Protein AF-A0A1V6Z6J7-F1 (afdb_monomer_lite)

Structure (mmCIF, N/CA/C/O backbone):
data_AF-A0A1V6Z6J7-F1
#
_entry.id   AF-A0A1V6Z6J7-F1
#
loop_
_atom_site.group_PDB
_atom_site.id
_atom_site.type_symbol
_atom_site.label_atom_id
_atom_site.label_alt_id
_atom_site.label_comp_id
_atom_site.label_asym_id
_atom_site.label_entity_id
_atom_site.label_seq_id
_atom_site.pdbx_PDB_ins_code
_atom_site.Cartn_x
_atom_site.Cartn_y
_atom_site.Cartn_z
_atom_site.occupancy
_atom_site.B_iso_or_equiv
_atom_site.auth_seq_id
_atom_site.auth_comp_id
_atom_site.auth_asym_id
_atom_site.auth_atom_id
_atom_site.pdbx_PDB_model_num
ATOM 1 N N . MET A 1 1 ? -29.524 -6.620 21.784 1.00 44.56 1 MET A N 1
ATOM 2 C CA . MET A 1 1 ? -28.891 -6.116 20.553 1.00 44.56 1 MET A CA 1
ATOM 3 C C . MET A 1 1 ? -27.403 -6.195 20.802 1.00 44.56 1 MET A C 1
ATOM 5 O O . MET A 1 1 ? -26.922 -5.471 21.663 1.00 44.56 1 MET A O 1
ATOM 9 N N . GLU A 1 2 ? -26.729 -7.169 20.199 1.00 51.44 2 GLU A N 1
ATOM 10 C CA . GLU A 1 2 ? -25.270 -7.255 20.275 1.00 51.44 2 GLU A CA 1
ATOM 11 C C . GLU A 1 2 ? -24.697 -6.136 19.410 1.00 51.44 2 GLU A C 1
ATOM 13 O O . GLU A 1 2 ? -25.120 -5.949 18.270 1.00 51.44 2 GLU A O 1
ATOM 18 N N . THR A 1 3 ? -23.800 -5.334 19.972 1.00 50.66 3 THR A N 1
ATOM 19 C CA . THR A 1 3 ? -23.086 -4.319 19.202 1.00 50.66 3 THR A CA 1
ATOM 20 C C . THR A 1 3 ? -22.170 -5.055 18.223 1.00 50.66 3 THR A C 1
ATOM 22 O O . THR A 1 3 ? -21.386 -5.893 18.682 1.00 50.66 3 THR A O 1
ATOM 25 N N . PRO A 1 4 ? -22.238 -4.794 16.904 1.00 59.72 4 PRO A N 1
ATOM 26 C CA . PRO A 1 4 ? -21.312 -5.416 15.969 1.00 59.72 4 PRO A CA 1
ATOM 27 C C . PRO A 1 4 ? -19.885 -5.083 16.408 1.00 59.72 4 PRO A C 1
ATOM 29 O O . PRO A 1 4 ? -19.538 -3.926 16.655 1.00 59.72 4 PRO A O 1
ATOM 32 N N . THR A 1 5 ? -19.082 -6.124 16.604 1.00 73.00 5 THR A N 1
ATOM 33 C CA . THR A 1 5 ? -17.702 -5.974 17.057 1.00 73.00 5 THR A CA 1
ATOM 34 C C . THR A 1 5 ? -16.829 -5.861 15.818 1.00 73.00 5 THR A C 1
ATOM 36 O O . THR A 1 5 ? -16.664 -6.837 15.092 1.00 73.00 5 THR A O 1
ATOM 39 N N . ASN A 1 6 ? -16.281 -4.677 15.551 1.00 82.00 6 ASN A N 1
ATOM 40 C CA . ASN A 1 6 ? -15.357 -4.500 14.433 1.00 82.00 6 ASN A CA 1
ATOM 41 C C . ASN A 1 6 ? -14.073 -5.298 14.697 1.00 82.00 6 ASN A C 1
ATOM 43 O O . ASN A 1 6 ? -13.384 -5.069 15.694 1.00 82.00 6 ASN A O 1
ATOM 47 N N . LYS A 1 7 ? -13.732 -6.220 13.792 1.00 87.19 7 LYS A N 1
ATOM 48 C CA . LYS A 1 7 ? -12.446 -6.920 13.805 1.00 87.19 7 LYS A CA 1
ATOM 49 C C . LYS A 1 7 ? -11.373 -6.031 13.182 1.00 87.19 7 LYS A C 1
ATOM 51 O O . LYS A 1 7 ? -11.369 -5.801 11.976 1.00 87.19 7 LYS A O 1
ATOM 56 N N . THR A 1 8 ? -10.427 -5.569 13.992 1.00 88.50 8 THR A N 1
ATOM 57 C CA . THR A 1 8 ? -9.262 -4.839 13.482 1.00 88.50 8 THR A CA 1
ATOM 58 C C . THR A 1 8 ? -8.297 -5.802 12.793 1.00 88.50 8 THR A C 1
ATOM 60 O O . THR A 1 8 ? -7.777 -6.722 13.423 1.00 88.50 8 THR A O 1
ATOM 63 N N . ILE A 1 9 ? -8.062 -5.591 11.496 1.00 88.12 9 ILE A N 1
ATOM 64 C CA . ILE A 1 9 ? -7.125 -6.393 10.691 1.00 88.12 9 ILE A CA 1
ATOM 65 C C . ILE A 1 9 ? -5.703 -5.818 10.777 1.00 88.12 9 ILE A C 1
ATOM 67 O O . ILE A 1 9 ? -4.742 -6.569 10.934 1.00 88.12 9 ILE A O 1
ATOM 71 N N . PHE A 1 10 ? -5.578 -4.486 10.736 1.00 88.56 10 PHE A N 1
ATOM 72 C CA . PHE A 1 10 ? -4.313 -3.764 10.871 1.00 88.56 10 PHE A CA 1
ATOM 73 C C . PHE A 1 10 ? -4.464 -2.535 11.775 1.00 88.56 10 PHE A C 1
ATO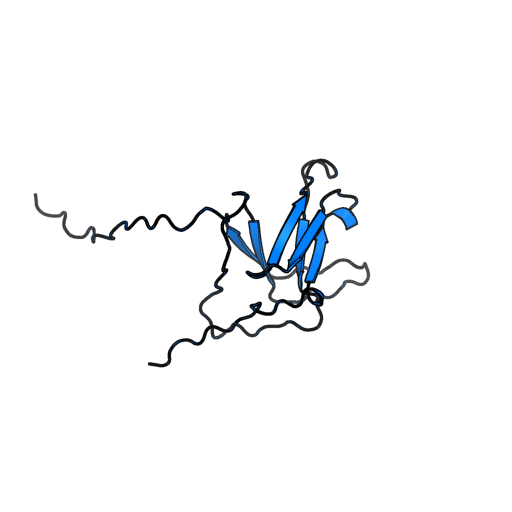M 75 O O . PHE A 1 10 ? -5.463 -1.818 11.696 1.00 88.56 10 PHE A O 1
ATOM 82 N N . GLY A 1 11 ? -3.444 -2.275 12.598 1.00 84.75 11 GLY A N 1
ATOM 83 C CA . GLY A 1 11 ? -3.399 -1.170 13.559 1.00 84.75 11 GLY A CA 1
ATOM 84 C C . GLY A 1 11 ? -3.996 -1.499 14.940 1.00 84.75 11 GLY A C 1
ATOM 85 O O . GLY A 1 11 ? -4.615 -2.547 15.112 1.00 84.75 11 GLY A O 1
ATOM 86 N N . PRO A 1 12 ? -3.809 -0.622 15.946 1.00 78.50 12 PRO A N 1
ATOM 87 C CA . PRO A 1 12 ? -2.932 0.555 15.917 1.00 78.50 12 PRO A CA 1
ATOM 88 C C . PRO A 1 12 ? -1.436 0.185 15.885 1.00 78.50 12 PRO A C 1
ATOM 90 O O . PRO A 1 12 ? -0.641 0.943 15.336 1.00 78.50 12 PRO A O 1
ATOM 93 N N . ASP A 1 13 ? -1.077 -1.010 16.360 1.00 84.19 13 ASP A N 1
ATOM 94 C CA . ASP A 1 13 ? 0.301 -1.507 16.415 1.00 84.19 13 ASP A CA 1
ATOM 95 C C . ASP A 1 13 ? 0.676 -2.211 15.107 1.00 84.19 13 ASP A C 1
ATOM 97 O O . ASP A 1 13 ? 0.609 -3.433 14.966 1.00 84.19 13 ASP A O 1
ATOM 101 N N . TRP A 1 14 ? 1.014 -1.413 14.099 1.00 88.38 14 TRP A N 1
ATOM 102 C CA . TRP A 1 14 ? 1.443 -1.928 12.805 1.00 88.38 14 TRP A CA 1
ATOM 103 C C . TRP A 1 14 ? 2.802 -2.628 12.900 1.00 88.38 14 TRP A C 1
ATOM 105 O O . TRP A 1 14 ? 3.790 -2.055 13.351 1.00 88.38 14 TRP A O 1
ATOM 115 N N . ASP A 1 15 ? 2.864 -3.853 12.386 1.00 89.44 15 ASP A N 1
ATOM 116 C CA . ASP A 1 15 ? 4.103 -4.602 12.204 1.00 89.44 15 ASP A CA 1
ATOM 117 C C . ASP A 1 15 ? 4.502 -4.566 10.722 1.00 89.44 15 ASP A C 1
ATOM 119 O O . ASP A 1 15 ? 3.957 -5.296 9.890 1.00 89.44 15 ASP A O 1
ATOM 123 N N . LEU A 1 16 ? 5.450 -3.683 10.387 1.00 91.75 16 LEU A N 1
ATOM 124 C CA . LEU A 1 16 ? 5.934 -3.505 9.014 1.00 91.75 16 LEU A CA 1
ATOM 125 C C . LEU A 1 16 ? 6.638 -4.748 8.461 1.00 91.75 16 LEU A C 1
ATOM 127 O O . LEU A 1 16 ? 6.722 -4.890 7.244 1.00 91.75 16 LEU A O 1
ATOM 131 N N . SER A 1 17 ? 7.103 -5.672 9.311 1.00 91.12 17 SER A N 1
ATOM 132 C CA . SER A 1 17 ? 7.736 -6.911 8.839 1.00 91.12 17 SER A CA 1
ATOM 133 C C . SER A 1 17 ? 6.761 -7.818 8.082 1.00 91.12 17 SER A C 1
ATOM 135 O O . SER A 1 17 ? 7.186 -8.699 7.340 1.00 91.12 17 SER A O 1
ATOM 137 N N . ARG A 1 18 ? 5.453 -7.567 8.216 1.00 89.62 18 ARG A N 1
ATOM 138 C CA . ARG A 1 18 ? 4.376 -8.264 7.502 1.00 89.62 18 ARG A CA 1
ATOM 139 C C . ARG A 1 18 ? 4.101 -7.700 6.114 1.00 89.62 18 ARG A C 1
ATOM 141 O O . ARG A 1 18 ? 3.245 -8.248 5.425 1.00 89.62 18 ARG A O 1
ATOM 148 N N . TRP A 1 19 ? 4.785 -6.634 5.707 1.00 92.19 19 TRP A N 1
ATOM 149 C CA . TRP A 1 19 ? 4.540 -5.924 4.456 1.00 92.19 19 TRP A CA 1
ATOM 150 C C . TRP A 1 19 ? 5.750 -5.984 3.531 1.00 92.19 19 TRP A C 1
ATOM 152 O O . TRP A 1 19 ? 6.900 -6.045 3.962 1.00 92.19 19 TRP A O 1
ATOM 162 N N . THR A 1 20 ? 5.487 -5.987 2.230 1.00 92.31 20 THR A N 1
ATOM 163 C CA . THR A 1 20 ? 6.532 -5.956 1.213 1.00 92.31 20 THR A CA 1
ATOM 164 C C . THR A 1 20 ? 6.094 -5.163 -0.012 1.00 92.31 20 THR A C 1
ATOM 166 O O . THR A 1 20 ? 4.921 -5.188 -0.401 1.00 92.31 20 THR A O 1
ATOM 169 N N . SER A 1 21 ? 7.057 -4.490 -0.645 1.00 93.44 21 SER A N 1
ATOM 170 C CA . SER A 1 21 ? 6.851 -3.782 -1.905 1.00 93.44 21 SER A CA 1
ATOM 171 C C . SER A 1 21 ? 6.549 -4.760 -3.039 1.00 93.44 21 SER A C 1
ATOM 173 O O . SER A 1 21 ? 7.224 -5.780 -3.204 1.00 93.44 21 SER A O 1
ATOM 175 N N . SER A 1 22 ? 5.597 -4.395 -3.879 1.00 91.81 22 SER A N 1
ATOM 176 C CA . SER A 1 22 ? 5.216 -5.070 -5.107 1.00 91.81 22 SER A CA 1
ATOM 177 C C . SER A 1 22 ? 5.209 -4.024 -6.216 1.00 91.81 22 SER A C 1
ATOM 179 O O . SER A 1 22 ? 4.161 -3.486 -6.569 1.00 91.81 22 SER A O 1
ATOM 181 N N . ASP A 1 23 ? 6.400 -3.720 -6.730 1.00 94.19 23 ASP A N 1
ATOM 182 C CA . ASP A 1 23 ? 6.627 -2.679 -7.736 1.00 94.19 23 ASP A CA 1
ATOM 183 C C . ASP A 1 23 ? 7.073 -3.280 -9.079 1.00 94.19 23 ASP A C 1
ATOM 185 O O . ASP A 1 23 ? 7.564 -4.413 -9.154 1.00 94.19 23 ASP A O 1
ATOM 189 N N . ASP A 1 24 ? 6.970 -2.492 -10.145 1.00 91.12 24 ASP A N 1
ATOM 190 C CA . ASP A 1 24 ? 7.331 -2.881 -11.514 1.00 91.12 24 ASP A CA 1
ATOM 191 C C . ASP A 1 24 ? 8.831 -3.121 -11.769 1.00 91.12 24 ASP A C 1
ATOM 193 O O . ASP A 1 24 ? 9.199 -3.628 -12.834 1.00 91.12 24 ASP A O 1
ATOM 197 N N . ARG A 1 25 ? 9.701 -2.875 -10.782 1.00 85.19 25 ARG A N 1
ATOM 198 C CA . ARG A 1 25 ? 11.154 -3.134 -10.849 1.00 85.19 25 ARG A CA 1
ATOM 199 C C . ARG A 1 25 ? 11.501 -4.567 -11.245 1.00 85.19 25 ARG A C 1
ATOM 201 O O . ARG A 1 25 ? 12.494 -4.799 -11.926 1.00 85.19 25 ARG A O 1
ATOM 208 N N . VAL A 1 26 ? 10.657 -5.540 -10.894 1.00 80.31 26 VAL A N 1
ATOM 209 C CA . VAL A 1 26 ? 10.831 -6.952 -11.298 1.00 80.31 26 VAL A CA 1
ATOM 210 C C . VAL A 1 26 ? 10.677 -7.180 -12.808 1.00 80.31 26 VAL A C 1
ATOM 212 O O . VAL A 1 26 ? 11.061 -8.231 -13.315 1.00 80.31 26 VAL A O 1
ATOM 215 N N . ARG A 1 27 ? 10.120 -6.203 -13.532 1.00 82.94 27 ARG A N 1
ATOM 216 C CA . ARG A 1 27 ? 9.995 -6.168 -14.997 1.00 82.94 27 ARG A CA 1
ATOM 217 C C . ARG A 1 27 ? 10.896 -5.102 -15.634 1.00 82.94 27 ARG A C 1
ATOM 219 O O . ARG A 1 27 ? 10.743 -4.826 -16.818 1.00 82.94 27 ARG A O 1
ATOM 226 N N . GLY A 1 28 ? 11.819 -4.519 -14.865 1.00 87.94 28 GLY A N 1
ATOM 227 C CA . GLY A 1 28 ? 12.695 -3.436 -15.315 1.00 87.94 28 GLY A CA 1
ATOM 228 C C . GLY A 1 28 ? 12.064 -2.043 -15.271 1.00 87.94 28 GLY A C 1
ATOM 229 O O . GLY A 1 28 ? 12.609 -1.138 -15.891 1.00 87.94 28 GLY A O 1
ATOM 230 N N . GLY A 1 29 ? 10.932 -1.868 -14.578 1.00 92.56 29 GLY A N 1
ATOM 231 C CA . GLY A 1 29 ? 10.347 -0.549 -14.330 1.00 92.56 29 GLY A CA 1
ATOM 232 C C . GLY A 1 29 ? 11.098 0.254 -13.260 1.00 92.56 29 GLY A C 1
ATOM 233 O O . GLY A 1 29 ? 12.003 -0.263 -12.596 1.00 92.56 29 GLY A O 1
ATOM 234 N N . SER A 1 30 ? 10.711 1.522 -13.104 1.00 95.44 30 SER A N 1
ATOM 235 C CA . SER A 1 30 ? 11.361 2.488 -12.201 1.00 95.44 30 SER A CA 1
ATOM 236 C C . SER A 1 30 ? 10.456 2.955 -11.054 1.00 95.44 30 SER A C 1
ATOM 238 O O . SER A 1 30 ? 10.795 3.911 -10.350 1.00 95.44 30 SER A O 1
ATOM 240 N N . SER A 1 31 ? 9.310 2.302 -10.838 1.00 97.06 31 SER A N 1
ATOM 241 C CA . SER A 1 31 ? 8.421 2.635 -9.726 1.00 97.06 31 SER A CA 1
ATOM 242 C C . SER A 1 31 ? 8.973 2.106 -8.403 1.00 97.06 31 SER A C 1
ATOM 244 O O . SER A 1 31 ? 9.582 1.036 -8.321 1.00 97.06 31 SER A O 1
ATOM 246 N N . VAL A 1 32 ? 8.748 2.858 -7.331 1.00 96.75 32 VAL A N 1
ATOM 247 C CA . VAL A 1 32 ? 9.167 2.499 -5.974 1.00 96.75 32 VAL A CA 1
ATOM 248 C C . VAL A 1 32 ? 8.050 2.865 -5.021 1.00 96.75 32 VAL A C 1
ATOM 250 O O . VAL A 1 32 ? 7.593 4.005 -5.032 1.00 96.75 32 VAL A O 1
ATOM 253 N N . SER A 1 33 ? 7.656 1.933 -4.161 1.00 97.19 33 SER A N 1
ATOM 254 C CA . SER A 1 33 ? 6.784 2.220 -3.026 1.00 97.19 33 SER A CA 1
ATOM 255 C C . SER A 1 33 ? 7.462 1.899 -1.698 1.00 97.19 33 SER A C 1
ATOM 257 O O . SER A 1 33 ? 8.281 0.985 -1.601 1.00 97.19 33 SER A O 1
ATOM 259 N N . ASN A 1 34 ? 7.078 2.636 -0.662 1.00 96.94 34 ASN A N 1
ATOM 260 C CA . ASN A 1 34 ? 7.547 2.484 0.706 1.00 96.94 34 ASN A CA 1
ATOM 261 C C . ASN A 1 34 ? 6.359 2.507 1.672 1.00 96.94 34 ASN A C 1
ATOM 263 O O . ASN A 1 34 ? 5.313 3.100 1.387 1.00 96.94 34 ASN A O 1
ATOM 267 N N . LEU A 1 35 ? 6.550 1.875 2.829 1.00 96.06 35 LEU A N 1
ATOM 268 C CA . LEU A 1 35 ? 5.625 1.916 3.954 1.00 96.06 35 LEU A CA 1
ATOM 269 C C . LEU A 1 35 ? 6.407 2.262 5.223 1.00 96.06 35 LEU A C 1
ATOM 271 O O . LEU A 1 35 ? 7.379 1.584 5.551 1.00 96.06 35 LEU A O 1
ATOM 275 N N . GLU A 1 36 ? 5.988 3.306 5.931 1.00 95.12 36 GLU A N 1
ATOM 276 C CA . GLU A 1 36 ? 6.671 3.798 7.133 1.00 95.12 36 GLU A CA 1
ATOM 277 C C . GLU A 1 36 ? 5.705 3.944 8.308 1.00 95.12 36 GLU A C 1
ATOM 279 O O . GLU A 1 36 ? 4.540 4.295 8.130 1.00 95.12 36 GLU A O 1
ATOM 284 N N . LEU A 1 37 ? 6.188 3.690 9.528 1.00 94.00 37 LEU A N 1
ATOM 285 C CA . LEU A 1 37 ? 5.407 3.918 10.743 1.00 94.00 37 LEU A CA 1
ATOM 286 C C . LEU A 1 37 ? 5.294 5.411 11.041 1.00 94.00 37 LEU A C 1
ATOM 288 O O . LEU A 1 37 ? 6.255 6.169 10.929 1.00 94.00 37 LEU A O 1
ATOM 292 N N . THR A 1 38 ? 4.119 5.811 11.507 1.00 90.69 38 THR A N 1
ATOM 293 C CA . THR A 1 38 ? 3.829 7.162 11.986 1.00 90.69 38 THR A CA 1
ATOM 294 C C . THR A 1 38 ? 3.128 7.089 13.338 1.00 90.69 38 THR A C 1
ATOM 296 O O . THR A 1 38 ? 2.685 6.029 13.775 1.00 90.69 38 THR A O 1
ATOM 299 N N . THR A 1 39 ? 2.936 8.234 13.990 1.00 86.81 39 THR A N 1
ATOM 300 C CA . THR A 1 39 ? 2.156 8.310 15.236 1.00 86.81 39 THR A CA 1
ATOM 301 C C . THR A 1 39 ? 0.663 8.008 15.054 1.00 86.81 39 THR A C 1
ATOM 303 O O . THR A 1 39 ? -0.034 7.824 16.047 1.00 86.81 39 THR A O 1
ATOM 306 N N . LYS A 1 40 ? 0.156 7.969 13.812 1.00 83.88 40 LYS A N 1
ATOM 307 C CA . LYS A 1 40 ? -1.268 7.769 13.488 1.00 83.88 40 LYS A CA 1
ATOM 308 C C . LYS A 1 40 ? -1.560 6.446 12.764 1.00 83.88 40 LYS A C 1
ATOM 310 O O . LYS A 1 40 ? -2.710 6.199 12.415 1.00 83.88 40 LYS A O 1
ATOM 315 N N . GLY A 1 41 ? -0.548 5.613 12.513 1.00 90.06 41 GLY A N 1
ATOM 316 C CA . GLY A 1 41 ? -0.659 4.410 11.682 1.00 90.06 41 GLY A CA 1
ATOM 317 C C . GLY A 1 41 ? 0.534 4.289 10.740 1.00 90.06 41 GLY A C 1
ATOM 318 O O . GLY A 1 41 ? 1.673 4.443 11.175 1.00 90.06 41 GLY A O 1
ATOM 319 N N . VAL A 1 42 ? 0.285 4.075 9.448 1.00 93.50 42 VAL A N 1
ATOM 320 C CA . VAL A 1 42 ? 1.335 3.952 8.423 1.00 93.50 42 VAL A CA 1
ATOM 321 C C . VAL A 1 42 ? 1.210 4.999 7.322 1.00 93.50 42 VAL A C 1
ATOM 323 O O . VAL A 1 42 ? 0.106 5.390 6.947 1.00 93.50 42 VAL A O 1
ATOM 326 N N . LEU A 1 43 ? 2.353 5.430 6.794 1.00 93.44 43 LEU A N 1
ATOM 327 C CA . LEU A 1 43 ? 2.468 6.266 5.607 1.00 93.44 43 LEU A CA 1
ATOM 328 C C . LEU A 1 43 ? 2.875 5.395 4.419 1.00 93.44 43 LEU A C 1
ATOM 330 O O . LEU A 1 43 ? 3.964 4.825 4.412 1.00 93.44 43 LEU A O 1
ATOM 334 N N . PHE A 1 44 ? 2.014 5.338 3.408 1.00 94.81 44 PHE A N 1
ATOM 335 C CA . PHE A 1 44 ? 2.356 4.829 2.085 1.00 94.81 44 PHE A CA 1
ATOM 336 C C . PHE A 1 44 ? 2.858 5.986 1.217 1.00 94.81 44 PHE A C 1
ATOM 338 O O . PHE A 1 44 ? 2.174 7.001 1.094 1.00 94.81 44 PHE A O 1
ATOM 345 N N . HIS A 1 45 ? 4.049 5.852 0.631 1.00 95.19 45 HIS A N 1
ATOM 346 C CA . HIS A 1 45 ? 4.633 6.882 -0.235 1.00 95.19 45 HIS A CA 1
ATOM 347 C C . HIS A 1 45 ? 5.585 6.287 -1.275 1.00 95.19 45 HIS A C 1
ATOM 349 O O . HIS A 1 45 ? 6.002 5.135 -1.159 1.00 95.19 45 HIS A O 1
ATOM 355 N N . GLY A 1 46 ? 5.933 7.060 -2.304 1.00 95.06 46 GLY A N 1
ATOM 356 C CA . GLY A 1 46 ? 6.865 6.609 -3.331 1.00 95.06 46 GLY A CA 1
ATOM 357 C C . GLY A 1 46 ? 6.757 7.362 -4.652 1.00 95.06 46 GLY A C 1
ATOM 358 O O . GLY A 1 46 ? 6.229 8.472 -4.714 1.00 95.06 46 GLY A O 1
ATOM 359 N N . ASN A 1 47 ? 7.262 6.731 -5.710 1.00 95.12 47 ASN A N 1
ATOM 360 C CA . ASN A 1 47 ? 7.207 7.219 -7.080 1.00 95.12 47 ASN A CA 1
ATOM 361 C C . ASN A 1 47 ? 6.539 6.178 -7.982 1.00 95.12 47 ASN A C 1
ATOM 363 O O . ASN A 1 47 ? 6.940 5.014 -7.991 1.00 95.12 47 ASN A O 1
ATOM 367 N N . LEU A 1 48 ? 5.559 6.621 -8.764 1.00 94.50 48 LEU A N 1
ATOM 368 C CA . LEU A 1 48 ? 4.956 5.833 -9.830 1.00 94.50 48 LEU A CA 1
ATOM 369 C C . LEU A 1 48 ? 5.509 6.342 -11.161 1.00 94.50 48 LEU A C 1
ATOM 371 O O . LEU A 1 48 ? 5.192 7.457 -11.573 1.00 94.50 48 LEU A O 1
ATOM 375 N N . ASP A 1 49 ? 6.328 5.523 -11.810 1.00 94.44 49 ASP A N 1
ATOM 376 C CA . ASP A 1 49 ? 6.892 5.806 -13.122 1.00 94.44 49 ASP A CA 1
ATOM 377 C C . ASP A 1 49 ? 6.133 5.012 -14.185 1.00 94.44 49 ASP A C 1
ATOM 379 O O . ASP A 1 49 ? 6.154 3.784 -14.182 1.00 94.44 49 ASP A O 1
ATOM 383 N N . ILE A 1 50 ? 5.451 5.716 -15.088 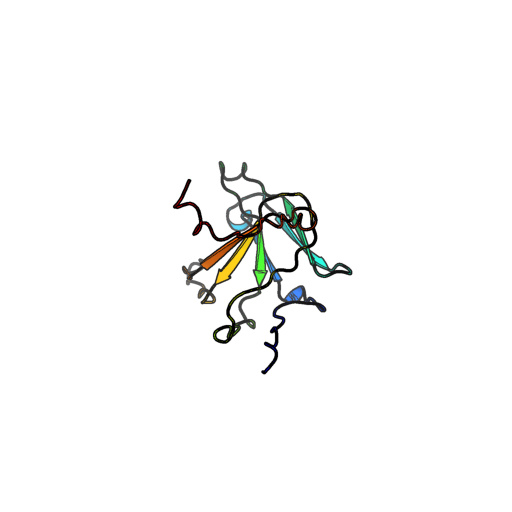1.00 92.06 50 ILE A N 1
ATOM 384 C CA . ILE A 1 50 ? 4.739 5.086 -16.209 1.00 92.06 50 ILE A CA 1
ATOM 385 C C . ILE A 1 50 ? 5.536 5.139 -17.514 1.00 92.06 50 ILE A C 1
ATOM 387 O O . ILE A 1 50 ? 5.096 4.601 -18.525 1.00 92.06 50 ILE A O 1
ATOM 391 N N . GLU A 1 51 ? 6.687 5.809 -17.539 1.00 94.00 51 GLU A N 1
ATOM 392 C CA . GLU A 1 51 ? 7.442 6.044 -18.771 1.00 94.00 51 GLU A CA 1
ATOM 393 C C . GLU A 1 51 ? 8.355 4.865 -19.113 1.00 94.00 51 GLU A C 1
ATOM 395 O O . GLU A 1 51 ? 8.382 4.425 -20.264 1.00 94.00 51 GLU A O 1
ATOM 400 N N . THR A 1 52 ? 9.046 4.299 -18.116 1.00 91.31 52 THR A N 1
ATOM 401 C CA . THR A 1 52 ? 10.052 3.238 -18.302 1.00 91.31 52 THR A CA 1
ATOM 402 C C . THR A 1 52 ? 9.483 2.017 -19.028 1.00 91.31 52 THR A C 1
ATOM 404 O O . THR A 1 52 ? 10.177 1.397 -19.833 1.00 91.31 52 THR A O 1
ATOM 407 N N . LEU A 1 53 ? 8.211 1.678 -18.787 1.00 91.44 53 LEU A N 1
ATOM 408 C CA . LEU A 1 53 ? 7.531 0.548 -19.430 1.00 91.44 53 LEU A CA 1
ATOM 409 C C . LEU A 1 53 ? 6.499 0.987 -20.483 1.00 91.44 53 LEU A C 1
ATOM 411 O O . LEU A 1 53 ? 5.542 0.261 -20.750 1.00 91.44 53 LEU A O 1
ATOM 415 N N . GLY A 1 54 ? 6.685 2.159 -21.100 1.00 90.00 54 GLY A N 1
ATOM 416 C CA . GLY A 1 54 ? 5.911 2.582 -22.271 1.00 90.00 54 GLY A CA 1
ATOM 417 C C . GLY A 1 54 ? 4.435 2.872 -21.984 1.00 90.00 54 GLY A C 1
ATOM 418 O O . GLY A 1 54 ? 3.568 2.479 -22.762 1.00 90.00 54 GLY A O 1
ATOM 419 N N . GLY A 1 55 ? 4.144 3.541 -20.870 1.00 90.31 55 GLY A N 1
ATOM 420 C CA . GLY A 1 55 ? 2.793 3.885 -20.411 1.00 90.31 55 GLY A CA 1
ATOM 421 C C . GLY A 1 55 ? 2.254 2.969 -19.309 1.00 90.31 55 GLY A C 1
ATOM 422 O O . GLY A 1 55 ? 1.155 3.203 -18.811 1.00 90.31 55 GLY A O 1
ATOM 423 N N . ALA A 1 56 ? 3.008 1.939 -18.919 1.00 89.62 56 ALA A N 1
ATOM 424 C CA . ALA A 1 56 ? 2.681 1.056 -17.807 1.00 89.62 56 ALA A CA 1
ATOM 425 C C . ALA A 1 56 ? 3.584 1.337 -16.599 1.00 89.62 56 ALA A C 1
ATOM 427 O O . ALA A 1 56 ? 4.755 1.667 -16.758 1.00 89.62 56 ALA A O 1
ATOM 428 N N . GLY A 1 57 ? 3.051 1.143 -15.396 1.00 91.88 57 GLY A N 1
ATOM 429 C CA . GLY A 1 57 ? 3.811 1.217 -14.154 1.00 91.88 57 GLY A CA 1
ATOM 430 C C . GLY A 1 57 ? 2.953 0.796 -12.969 1.00 91.88 57 GLY A C 1
ATOM 431 O O . GLY A 1 57 ? 1.729 0.931 -13.014 1.00 91.88 57 GLY A O 1
ATOM 432 N N . PHE A 1 58 ? 3.574 0.252 -11.926 1.00 93.19 58 PHE A N 1
ATOM 433 C CA . PHE A 1 58 ? 2.882 -0.031 -10.669 1.00 93.19 58 PHE A CA 1
ATOM 434 C C . PHE A 1 58 ? 3.834 0.058 -9.474 1.00 93.19 58 PHE A C 1
ATOM 436 O O . PHE A 1 58 ? 4.964 -0.429 -9.517 1.00 93.19 58 PHE A O 1
ATOM 443 N N . ALA A 1 59 ? 3.343 0.654 -8.390 1.00 95.62 59 ALA A N 1
ATOM 444 C CA . ALA A 1 59 ? 4.010 0.756 -7.097 1.00 95.62 59 ALA A CA 1
ATOM 445 C C . ALA A 1 59 ? 2.967 0.451 -6.015 1.00 95.62 59 ALA A C 1
ATOM 447 O O . ALA A 1 59 ? 1.969 1.162 -5.904 1.00 95.62 59 ALA A O 1
ATOM 448 N N . SER A 1 60 ? 3.152 -0.628 -5.254 1.00 95.38 60 SER A N 1
ATOM 449 C CA . SER A 1 60 ? 2.154 -1.088 -4.275 1.00 95.38 60 SER A CA 1
ATOM 450 C C . SER A 1 60 ? 2.803 -1.806 -3.096 1.00 95.38 60 SER A C 1
ATOM 452 O O . SER A 1 60 ? 3.896 -2.351 -3.216 1.00 95.38 60 SER A O 1
ATOM 454 N N . GLN A 1 61 ? 2.121 -1.836 -1.954 1.00 95.25 61 GLN A N 1
ATOM 455 C CA . GLN A 1 61 ? 2.523 -2.619 -0.783 1.00 95.25 61 GLN A CA 1
ATOM 456 C C . GLN A 1 61 ? 1.502 -3.729 -0.561 1.00 95.25 61 GLN A C 1
ATOM 458 O O . GLN A 1 61 ? 0.303 -3.514 -0.726 1.00 95.25 61 GLN A O 1
ATOM 463 N N . ARG A 1 62 ? 1.971 -4.915 -0.177 1.00 91.56 62 ARG A N 1
ATOM 464 C CA . ARG A 1 62 ? 1.108 -6.068 0.108 1.00 91.56 62 ARG A CA 1
ATOM 465 C C . ARG A 1 62 ? 1.599 -6.844 1.318 1.00 91.56 62 ARG A C 1
ATOM 467 O O . ARG A 1 62 ? 2.777 -6.764 1.671 1.00 91.56 62 ARG A O 1
ATOM 474 N N . THR A 1 63 ? 0.722 -7.645 1.907 1.00 89.94 63 THR A N 1
ATOM 475 C CA . THR A 1 63 ? 1.094 -8.540 3.001 1.00 89.94 63 THR A CA 1
ATOM 476 C C . THR A 1 63 ? 1.966 -9.705 2.527 1.00 89.94 63 THR A C 1
ATOM 478 O O . THR A 1 63 ? 1.891 -10.162 1.381 1.00 89.94 63 THR A O 1
ATOM 481 N N . ILE A 1 64 ? 2.835 -10.195 3.412 1.00 86.75 64 ILE A N 1
ATOM 482 C CA . ILE A 1 64 ? 3.677 -11.363 3.150 1.00 86.75 64 ILE A CA 1
ATOM 483 C C . ILE A 1 64 ? 2.847 -12.642 3.343 1.00 86.75 64 ILE A C 1
ATOM 485 O O . ILE A 1 64 ? 2.200 -12.847 4.366 1.00 86.75 64 ILE A O 1
ATOM 489 N N . LYS A 1 65 ? 2.903 -13.514 2.329 1.00 65.44 65 LYS A N 1
ATOM 490 C CA . LYS A 1 65 ? 2.006 -14.650 2.046 1.00 65.44 65 LYS A CA 1
ATOM 491 C C . LYS A 1 65 ? 1.777 -15.695 3.151 1.00 65.44 65 LYS A C 1
ATOM 493 O O . LYS A 1 65 ? 0.916 -16.541 2.965 1.00 65.44 65 LYS A O 1
ATOM 498 N N . ASN A 1 66 ? 2.512 -15.706 4.260 1.00 61.19 66 ASN A N 1
ATOM 499 C CA . ASN A 1 66 ? 2.605 -16.925 5.072 1.00 61.19 66 ASN A CA 1
ATOM 500 C C . ASN A 1 66 ? 1.712 -16.970 6.321 1.00 61.19 66 ASN A C 1
ATOM 502 O O . ASN A 1 66 ? 1.633 -18.030 6.931 1.00 61.19 66 ASN A O 1
ATOM 506 N N . GLU A 1 67 ? 1.044 -15.881 6.722 1.00 59.06 67 GLU A N 1
ATOM 507 C CA . GLU A 1 67 ? 0.431 -15.840 8.070 1.00 59.06 67 GLU A CA 1
ATOM 508 C C . GLU A 1 67 ? -0.917 -15.110 8.170 1.00 59.06 67 GLU A C 1
ATOM 510 O O . GLU A 1 67 ? -1.452 -14.950 9.265 1.00 59.06 67 GLU A O 1
ATOM 515 N N . GLN A 1 68 ? -1.487 -14.643 7.058 1.00 71.38 68 GLN A N 1
ATOM 516 C CA . GLN A 1 68 ? -2.604 -13.694 7.090 1.00 71.38 68 GLN A CA 1
ATOM 517 C C . GLN A 1 68 ? -3.729 -14.098 6.143 1.00 71.38 68 GLN A C 1
ATOM 519 O O . GLN A 1 68 ? -3.940 -13.505 5.092 1.00 71.38 68 GLN A O 1
ATOM 524 N N . VAL A 1 69 ? -4.452 -15.139 6.552 1.00 82.38 69 VAL A N 1
ATOM 525 C CA . VAL A 1 69 ? -5.772 -15.466 6.012 1.00 82.38 69 VAL A CA 1
ATOM 526 C C . VAL A 1 69 ? -6.794 -15.041 7.055 1.00 82.38 69 VAL A C 1
ATOM 528 O O . VAL A 1 69 ? -6.731 -15.474 8.208 1.00 82.38 69 VAL A O 1
ATOM 531 N N . TRP A 1 70 ? -7.726 -14.179 6.663 1.00 85.12 70 TRP A N 1
ATOM 532 C CA . TRP A 1 70 ? -8.785 -13.717 7.549 1.00 85.12 70 TRP A CA 1
ATOM 533 C C . TRP A 1 70 ? -10.116 -14.291 7.095 1.00 85.12 70 TRP A C 1
ATOM 535 O O . TRP A 1 70 ? -10.556 -14.039 5.979 1.00 85.12 70 TRP A O 1
ATOM 545 N N . ASP A 1 71 ? -10.790 -15.004 7.993 1.00 86.38 71 ASP A N 1
ATOM 546 C CA . ASP A 1 71 ? -12.222 -15.223 7.837 1.00 86.38 71 ASP A CA 1
ATOM 547 C C . ASP A 1 71 ? -12.951 -13.902 8.125 1.00 86.38 71 ASP A C 1
ATOM 549 O O . ASP A 1 71 ? -12.872 -13.363 9.241 1.00 86.38 71 ASP A O 1
ATOM 553 N N . LEU A 1 72 ? -13.581 -13.364 7.078 1.00 87.06 72 LEU A N 1
ATOM 554 C CA . LEU A 1 72 ? -14.382 -12.141 7.083 1.00 87.06 72 LEU A CA 1
ATOM 555 C C . LEU A 1 72 ? -15.866 -12.425 6.804 1.00 87.06 72 LEU A C 1
ATOM 557 O O . LEU A 1 72 ? -16.646 -11.484 6.745 1.00 87.06 72 LEU A O 1
ATOM 561 N N . SER A 1 73 ? -16.275 -13.695 6.683 1.00 87.88 73 SER A N 1
ATOM 562 C CA . SER A 1 73 ? -17.636 -14.092 6.274 1.00 87.88 73 SER A CA 1
ATOM 563 C C . SER A 1 73 ? -18.755 -13.561 7.181 1.00 87.88 73 SER A C 1
ATOM 565 O O . SER A 1 73 ? -19.885 -13.403 6.731 1.00 87.88 73 SER A O 1
ATOM 567 N N . GLY A 1 74 ? -18.443 -13.254 8.443 1.00 88.81 74 GLY A N 1
ATOM 568 C CA . GLY A 1 74 ? -19.370 -12.651 9.405 1.00 88.81 74 GLY A CA 1
ATOM 569 C C . GLY A 1 74 ? -19.465 -11.119 9.370 1.00 88.81 74 GLY A C 1
ATOM 570 O O . GLY A 1 74 ? -20.013 -10.554 10.312 1.00 88.81 74 GLY A O 1
ATOM 571 N N . HIS A 1 75 ? -18.896 -10.444 8.366 1.00 88.62 75 HIS A N 1
ATOM 572 C CA . HIS A 1 75 ? -18.870 -8.979 8.273 1.00 88.62 75 HIS A CA 1
ATOM 573 C C . HIS A 1 75 ? -19.491 -8.497 6.959 1.00 88.62 75 HIS A C 1
ATOM 575 O O . HIS A 1 75 ? -19.297 -9.110 5.912 1.00 88.62 75 HIS A O 1
ATOM 581 N N . ASP A 1 76 ? -20.168 -7.349 7.008 1.00 90.38 76 ASP A N 1
ATOM 582 C CA . ASP A 1 76 ? -20.818 -6.749 5.836 1.00 90.38 76 ASP A CA 1
ATOM 583 C C . ASP A 1 76 ? -19.841 -5.996 4.916 1.00 90.38 76 ASP A C 1
ATOM 585 O O . ASP A 1 76 ? -20.164 -5.702 3.765 1.00 90.38 76 ASP A O 1
ATOM 589 N N . GLY A 1 77 ? -18.645 -5.650 5.407 1.00 88.81 77 GLY A N 1
ATOM 590 C CA . GLY A 1 77 ? -17.677 -4.876 4.635 1.00 88.81 77 GLY A CA 1
ATOM 591 C C . GLY A 1 77 ? -16.377 -4.556 5.369 1.00 88.81 77 GLY A C 1
ATOM 592 O O . GLY A 1 77 ? -16.113 -5.043 6.469 1.00 88.81 77 GLY A O 1
ATOM 593 N N . VAL A 1 78 ? -15.561 -3.718 4.726 1.00 90.62 78 VAL A N 1
ATOM 594 C CA . VAL A 1 78 ? -14.239 -3.288 5.200 1.00 90.62 78 VAL A CA 1
ATOM 595 C C . VAL A 1 78 ? -14.240 -1.777 5.409 1.00 90.62 78 VAL A C 1
ATOM 597 O O . VAL A 1 78 ? -14.615 -1.022 4.517 1.00 90.62 78 VAL A O 1
ATOM 600 N N . GLU A 1 79 ? -13.788 -1.335 6.582 1.00 91.56 79 GLU A N 1
ATOM 601 C CA . GLU A 1 79 ? -13.580 0.081 6.893 1.00 91.56 79 GLU A CA 1
ATOM 602 C C . GLU A 1 79 ? -12.105 0.450 6.675 1.00 91.56 79 GLU A C 1
ATOM 604 O O . GLU A 1 79 ? -11.212 -0.127 7.299 1.00 91.56 79 GLU A O 1
ATOM 609 N N . LEU A 1 80 ? -11.847 1.446 5.823 1.00 89.94 80 LEU A N 1
ATOM 610 C CA . LEU A 1 80 ? -10.524 2.046 5.649 1.00 89.94 80 LEU A CA 1
ATOM 611 C C . LEU A 1 80 ? -10.484 3.404 6.354 1.00 89.94 80 LEU A C 1
ATOM 613 O O . LEU A 1 80 ? -11.222 4.321 5.996 1.00 89.94 80 LEU A O 1
ATOM 617 N N . ARG A 1 81 ? -9.591 3.555 7.337 1.00 89.75 81 ARG A N 1
ATOM 618 C CA . ARG A 1 81 ? -9.343 4.841 8.008 1.00 89.75 81 ARG A CA 1
ATOM 619 C C . ARG A 1 81 ? -8.135 5.514 7.383 1.00 89.75 81 ARG A C 1
ATOM 621 O O . ARG A 1 81 ? -7.000 5.126 7.643 1.00 89.75 81 ARG A O 1
ATOM 628 N N . ILE A 1 82 ? -8.399 6.508 6.545 1.00 88.38 82 ILE A N 1
ATOM 629 C CA . ILE A 1 82 ? -7.386 7.207 5.758 1.00 88.38 82 ILE A CA 1
ATOM 630 C C . ILE A 1 82 ? -7.311 8.653 6.239 1.00 88.38 82 ILE A C 1
ATOM 632 O O . ILE A 1 82 ? -8.330 9.328 6.368 1.00 88.38 82 ILE A O 1
ATOM 636 N N . VAL A 1 83 ? -6.096 9.126 6.508 1.00 87.69 83 VAL A N 1
ATOM 637 C CA . VAL A 1 83 ? -5.851 10.550 6.755 1.00 87.69 83 VAL A CA 1
ATOM 638 C C . VAL A 1 83 ? -5.793 11.260 5.397 1.00 87.69 83 VAL A C 1
ATOM 640 O O . VAL A 1 83 ? -5.103 10.752 4.507 1.00 87.69 83 VAL A O 1
ATOM 643 N N . PRO A 1 84 ? -6.477 12.406 5.220 1.00 84.50 84 PRO A N 1
ATOM 644 C CA . PRO A 1 84 ? -6.370 13.206 4.006 1.00 84.50 84 PRO A CA 1
ATOM 645 C C . PRO A 1 84 ? -4.927 13.478 3.576 1.00 84.50 84 PRO A C 1
ATOM 647 O O . PRO A 1 84 ? -4.042 13.664 4.415 1.00 84.50 84 PRO A O 1
ATOM 650 N N . SER A 1 85 ? -4.683 13.469 2.267 1.00 83.25 85 SER A N 1
ATOM 651 C CA . SER A 1 85 ? -3.337 13.491 1.693 1.00 83.25 85 SER A CA 1
ATOM 652 C C . SER A 1 85 ? -3.318 14.143 0.297 1.00 83.25 85 SER A C 1
ATOM 654 O O . SER A 1 85 ? -4.079 15.059 -0.006 1.00 83.25 85 SER A O 1
ATOM 656 N N . ASP A 1 86 ? -2.417 13.697 -0.574 1.00 88.25 86 ASP A N 1
ATOM 657 C CA . ASP A 1 86 ? -2.007 14.297 -1.848 1.00 88.25 86 ASP A CA 1
ATOM 658 C C . ASP A 1 86 ? -3.050 14.304 -2.983 1.00 88.25 86 ASP A C 1
ATOM 660 O O . ASP A 1 86 ? -2.722 14.649 -4.124 1.00 88.25 86 ASP A O 1
ATOM 664 N N . ARG A 1 87 ? -4.309 13.959 -2.682 1.00 87.00 87 ARG A N 1
ATOM 665 C CA . ARG A 1 87 ? -5.446 13.905 -3.619 1.00 87.00 87 ARG A CA 1
ATOM 666 C C . ARG A 1 87 ? -5.245 12.961 -4.807 1.00 87.00 87 ARG A C 1
ATOM 668 O O . ARG A 1 87 ? -6.033 13.006 -5.755 1.00 87.00 87 ARG A O 1
ATOM 675 N N . LYS A 1 88 ? -4.216 12.109 -4.784 1.00 90.44 88 LYS A N 1
ATOM 676 C CA . LYS A 1 88 ? -4.065 11.053 -5.784 1.00 90.44 88 LYS A CA 1
ATOM 677 C C . LYS A 1 88 ? -5.120 9.975 -5.552 1.00 90.44 88 LYS A C 1
ATOM 679 O O . LYS A 1 88 ? -5.668 9.825 -4.457 1.00 90.44 88 LYS A O 1
ATOM 684 N N . ARG A 1 89 ? -5.406 9.241 -6.624 1.00 91.88 89 ARG A N 1
ATOM 685 C CA . ARG A 1 89 ? -6.243 8.047 -6.579 1.00 91.88 89 ARG A CA 1
ATOM 686 C C . ARG A 1 89 ? -5.381 6.855 -6.192 1.00 91.88 89 ARG A C 1
ATOM 688 O O . ARG A 1 89 ? -4.321 6.652 -6.779 1.00 91.88 89 ARG A O 1
ATOM 695 N N . TYR A 1 90 ? -5.882 6.076 -5.251 1.00 93.31 90 TYR A N 1
ATOM 696 C CA . TYR A 1 90 ? -5.302 4.824 -4.798 1.00 93.31 90 TYR A CA 1
ATOM 697 C C . TYR A 1 90 ? -6.336 3.715 -4.948 1.00 93.31 90 TYR A C 1
ATOM 699 O O . TYR A 1 90 ? -7.538 3.975 -4.909 1.00 93.31 90 TYR A O 1
ATOM 707 N N . THR A 1 91 ? -5.854 2.486 -5.070 1.00 95.00 91 THR A N 1
ATOM 708 C CA . THR A 1 91 ? -6.691 1.290 -5.120 1.00 95.00 91 THR A CA 1
ATOM 709 C C . THR A 1 91 ? -6.349 0.419 -3.921 1.00 95.00 91 THR A C 1
ATOM 711 O O . THR A 1 91 ? -5.181 0.119 -3.668 1.00 95.00 91 THR A O 1
ATOM 714 N N . PHE A 1 92 ? -7.367 0.038 -3.157 1.00 94.38 92 PHE A N 1
ATOM 715 C CA . PHE A 1 92 ? -7.275 -1.002 -2.142 1.00 94.38 92 PHE A CA 1
ATOM 716 C C . PHE A 1 92 ? -7.744 -2.324 -2.742 1.00 94.38 92 PHE A C 1
ATOM 718 O O . PHE A 1 92 ? -8.804 -2.356 -3.363 1.00 94.38 92 PHE A O 1
ATOM 725 N N . SER A 1 93 ? -6.986 -3.398 -2.522 1.00 92.75 93 SER A N 1
ATOM 726 C CA . SER A 1 93 ? -7.282 -4.713 -3.092 1.00 92.75 93 SER A CA 1
ATOM 727 C C . SER A 1 93 ? -7.261 -5.809 -2.024 1.00 92.75 93 SER A C 1
ATOM 729 O O . SER A 1 93 ? -6.355 -5.853 -1.190 1.00 92.75 93 SER A O 1
ATOM 731 N N . ILE A 1 94 ? -8.233 -6.723 -2.084 1.00 90.44 94 ILE A N 1
ATOM 732 C CA . ILE A 1 94 ? -8.283 -7.972 -1.305 1.00 90.44 94 ILE A CA 1
ATOM 733 C C . ILE A 1 94 ? -8.301 -9.147 -2.275 1.00 90.44 94 ILE A C 1
ATOM 735 O O . ILE A 1 94 ? -8.970 -9.086 -3.304 1.00 90.44 94 ILE A O 1
ATOM 739 N N . THR A 1 95 ? -7.602 -10.222 -1.917 1.00 88.50 95 THR A N 1
ATOM 740 C CA . THR A 1 95 ? -7.604 -11.492 -2.652 1.00 88.50 95 THR A CA 1
ATOM 741 C C . THR A 1 95 ? -8.161 -12.625 -1.800 1.00 88.50 95 THR A C 1
ATOM 743 O O . THR A 1 95 ? -7.913 -12.659 -0.594 1.00 88.50 95 THR A O 1
ATOM 746 N N . ASP A 1 96 ? -8.887 -13.562 -2.409 1.00 84.62 96 ASP A N 1
ATOM 747 C CA . ASP A 1 96 ? -9.436 -14.744 -1.721 1.00 84.62 96 ASP A CA 1
ATOM 748 C C . ASP A 1 96 ? -8.398 -15.832 -1.468 1.00 84.62 96 ASP A C 1
ATOM 750 O O . ASP A 1 96 ? -8.457 -16.547 -0.468 1.00 84.62 96 ASP A O 1
ATOM 754 N N . GLU A 1 97 ? -7.436 -15.946 -2.371 1.00 75.56 97 GLU A N 1
ATOM 755 C CA . GLU A 1 97 ? -6.367 -16.915 -2.281 1.00 75.56 97 GLU A CA 1
ATOM 756 C C . GLU A 1 97 ? -5.003 -16.241 -2.268 1.00 75.56 97 GLU A C 1
ATOM 758 O O . GLU A 1 97 ? -4.771 -15.177 -2.842 1.00 75.56 97 GLU A O 1
ATOM 763 N N . ILE A 1 98 ? -4.068 -16.901 -1.596 1.00 69.38 98 ILE A N 1
ATOM 764 C CA . ILE A 1 98 ? -2.651 -16.603 -1.716 1.00 69.38 98 ILE A CA 1
ATOM 765 C C . ILE A 1 98 ? -2.178 -17.335 -2.976 1.00 69.38 98 ILE A C 1
ATOM 767 O O . ILE A 1 98 ? -2.096 -18.565 -2.941 1.00 69.38 98 ILE A O 1
ATOM 771 N N . PRO A 1 99 ? -1.821 -16.644 -4.080 1.00 63.22 99 PRO A N 1
ATOM 772 C CA . PRO A 1 99 ? -1.499 -17.345 -5.313 1.00 63.22 99 PRO A CA 1
ATOM 773 C C . PRO A 1 99 ? -0.307 -18.274 -5.102 1.00 63.22 99 PRO A C 1
ATOM 775 O O . PRO A 1 99 ? 0.778 -17.815 -4.704 1.00 63.22 99 PRO A O 1
ATOM 778 N N . HIS A 1 100 ? -0.476 -19.564 -5.394 1.00 63.00 100 HIS A N 1
ATOM 779 C CA . HIS A 1 100 ? 0.639 -20.500 -5.389 1.00 63.00 100 HIS A CA 1
ATOM 780 C C . HIS A 1 100 ? 1.701 -20.014 -6.382 1.00 63.00 100 HIS A C 1
ATOM 782 O O . HIS A 1 100 ? 1.393 -19.617 -7.512 1.00 63.00 100 HIS A O 1
ATOM 788 N N . ARG A 1 101 ? 2.974 -20.021 -5.965 1.00 61.44 101 ARG A N 1
ATOM 789 C CA . ARG A 1 101 ? 4.072 -19.749 -6.897 1.00 61.44 101 ARG A CA 1
ATOM 790 C C . ARG A 1 101 ? 4.092 -20.857 -7.937 1.00 61.44 101 ARG A C 1
ATOM 792 O O . ARG A 1 101 ? 4.234 -22.032 -7.598 1.00 61.44 101 ARG A O 1
ATOM 799 N N . ARG A 1 102 ? 3.975 -20.476 -9.205 1.00 62.31 102 ARG A N 1
ATOM 800 C CA . ARG A 1 102 ? 4.228 -21.391 -10.310 1.00 62.31 102 ARG A CA 1
ATOM 801 C C . ARG A 1 102 ? 5.714 -21.783 -10.317 1.00 62.31 102 ARG A C 1
ATOM 803 O O . ARG A 1 102 ? 6.552 -21.016 -9.831 1.00 62.31 102 ARG A O 1
ATOM 810 N N . PRO A 1 103 ? 6.069 -22.939 -10.904 1.00 69.94 103 PRO A N 1
ATOM 811 C CA . PRO A 1 103 ? 7.464 -23.355 -11.062 1.00 69.94 103 PRO A CA 1
ATOM 812 C C . PRO A 1 103 ? 8.342 -22.340 -11.817 1.00 69.94 103 PRO A C 1
ATOM 814 O O . PRO A 1 103 ? 9.552 -22.321 -11.626 1.00 69.94 103 PRO A O 1
ATOM 817 N N . ASP A 1 104 ? 7.742 -21.474 -12.640 1.00 73.31 104 ASP A N 1
ATOM 818 C CA . ASP A 1 104 ? 8.404 -20.391 -13.382 1.00 73.31 104 ASP A CA 1
ATOM 819 C C . ASP A 1 104 ? 8.507 -19.069 -12.588 1.00 73.31 104 ASP A C 1
ATOM 821 O O . ASP A 1 104 ? 8.755 -18.012 -13.168 1.00 73.31 104 ASP A O 1
ATOM 825 N N . ALA A 1 105 ? 8.292 -19.118 -11.268 1.00 64.56 105 ALA A N 1
ATOM 826 C CA . ALA A 1 105 ? 8.253 -17.981 -10.344 1.00 64.56 105 ALA A CA 1
ATOM 827 C C . ALA A 1 105 ? 7.148 -16.942 -10.615 1.00 64.56 105 ALA A C 1
ATOM 829 O O . ALA A 1 105 ? 7.103 -15.912 -9.935 1.00 64.56 105 ALA A O 1
ATOM 830 N N . ARG A 1 106 ? 6.219 -17.205 -11.544 1.00 65.62 106 ARG A N 1
ATOM 831 C CA . ARG A 1 106 ? 5.047 -16.348 -11.755 1.00 65.62 106 ARG A CA 1
ATOM 832 C C . ARG A 1 106 ? 3.966 -16.639 -10.720 1.00 65.62 106 ARG A C 1
ATOM 834 O O . ARG A 1 106 ? 3.823 -17.757 -10.222 1.00 65.62 106 ARG A O 1
ATOM 841 N N . GLU A 1 107 ? 3.182 -15.622 -10.400 1.00 66.19 107 GLU A N 1
ATOM 842 C CA . GLU A 1 107 ? 2.014 -15.770 -9.531 1.00 66.19 107 GLU A CA 1
ATOM 843 C C . GLU A 1 107 ? 0.806 -16.256 -10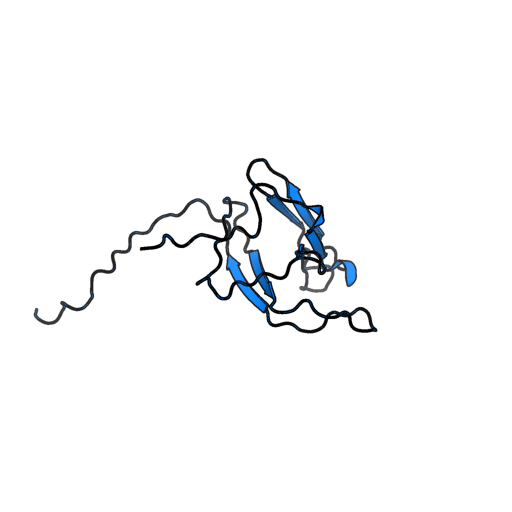.351 1.00 66.19 107 GLU A C 1
ATOM 845 O O . GLU A 1 107 ? 0.683 -15.955 -11.542 1.00 66.19 107 GLU A O 1
ATOM 850 N N . GLN A 1 108 ? -0.043 -17.092 -9.749 1.00 66.31 108 GLN A N 1
ATOM 851 C CA . GLN A 1 108 ? -1.322 -17.501 -10.340 1.00 66.31 108 GLN A CA 1
ATOM 852 C C . GLN A 1 108 ? -2.362 -16.371 -10.241 1.00 66.31 108 GLN A C 1
ATOM 854 O O . GLN A 1 108 ? -2.180 -15.419 -9.486 1.00 66.31 108 GLN A O 1
ATOM 859 N N . SER A 1 109 ? -3.421 -16.458 -11.051 1.00 67.44 109 SER A N 1
ATOM 860 C CA . SER A 1 109 ? -4.585 -15.572 -10.934 1.00 67.44 109 SER A CA 1
ATOM 861 C C . SER A 1 109 ? -5.297 -15.846 -9.612 1.00 67.44 109 SER A C 1
ATOM 863 O O . SER A 1 109 ? -5.316 -16.998 -9.207 1.00 67.44 109 SER A O 1
ATOM 865 N N . ALA A 1 110 ? -5.866 -14.810 -9.001 1.00 77.69 110 ALA A N 1
ATOM 866 C CA . ALA A 1 110 ? -6.739 -14.879 -7.831 1.00 77.69 110 ALA A CA 1
ATOM 867 C C . ALA A 1 110 ? -7.974 -14.013 -8.093 1.00 77.69 110 ALA A C 1
ATOM 869 O O . ALA A 1 110 ? -7.932 -13.139 -8.972 1.00 77.69 110 ALA A O 1
ATOM 870 N N . LEU A 1 111 ? -9.057 -14.227 -7.344 1.00 85.69 111 LEU A N 1
ATOM 871 C CA . LEU A 1 111 ? -10.150 -13.266 -7.342 1.00 85.69 111 LEU A CA 1
ATOM 872 C C . LEU A 1 111 ? -9.684 -12.033 -6.571 1.00 85.69 111 LEU A C 1
ATOM 874 O O . LEU A 1 111 ? -9.201 -12.140 -5.446 1.00 85.69 111 LEU A O 1
ATOM 878 N N . VAL A 1 112 ? -9.800 -10.865 -7.199 1.00 88.69 112 VAL A N 1
ATOM 879 C CA . VAL A 1 112 ? -9.422 -9.585 -6.601 1.00 88.69 112 VAL A CA 1
ATOM 880 C C . VAL A 1 112 ? -10.675 -8.733 -6.474 1.00 88.69 112 VAL A C 1
ATOM 882 O O . VAL A 1 112 ? -11.374 -8.505 -7.462 1.00 88.69 112 VAL A O 1
ATOM 885 N N . TRP A 1 113 ? -10.942 -8.245 -5.269 1.00 91.38 113 TRP A N 1
ATOM 886 C CA . TRP A 1 113 ? -11.887 -7.156 -5.045 1.00 91.38 113 TRP A CA 1
ATOM 887 C C . TRP A 1 113 ? -11.108 -5.866 -4.893 1.00 91.38 113 TRP A C 1
ATOM 889 O O . TRP A 1 113 ? -10.169 -5.814 -4.102 1.00 91.38 113 TRP A O 1
ATOM 899 N N . GLU A 1 114 ? -11.511 -4.841 -5.634 1.00 94.56 114 GLU A N 1
ATOM 900 C CA . GLU A 1 114 ? -10.822 -3.556 -5.679 1.00 94.56 114 GLU A CA 1
ATOM 901 C C . GLU A 1 114 ? -11.764 -2.422 -5.289 1.00 94.56 114 GLU A C 1
ATOM 903 O O . GLU A 1 114 ? -12.949 -2.421 -5.633 1.00 94.56 114 GLU A O 1
ATOM 908 N N . TYR A 1 115 ? -11.220 -1.442 -4.577 1.00 93.94 115 TYR A N 1
ATOM 909 C CA . TYR A 1 115 ? -11.905 -0.205 -4.249 1.00 93.94 115 TYR A CA 1
ATOM 910 C C . TYR A 1 115 ? -10.978 0.983 -4.492 1.00 93.94 115 TYR A C 1
ATOM 912 O O . TYR A 1 115 ? -9.943 1.126 -3.836 1.00 93.94 115 TYR A O 1
ATOM 920 N N . ASP A 1 116 ? -11.371 1.837 -5.432 1.00 94.00 116 ASP A N 1
ATOM 921 C CA . ASP A 1 116 ? -10.687 3.090 -5.723 1.00 94.00 116 ASP A CA 1
ATOM 922 C C . ASP A 1 116 ? -11.132 4.182 -4.754 1.00 94.00 116 ASP A C 1
ATOM 924 O O . ASP A 1 116 ? -12.325 4.445 -4.590 1.00 94.00 116 ASP A O 1
ATOM 928 N N . PHE A 1 117 ? -10.170 4.894 -4.179 1.00 90.69 117 PHE A N 1
ATOM 929 C CA . PHE A 1 117 ? -10.436 6.032 -3.313 1.00 90.69 117 PHE A CA 1
ATOM 930 C C . PHE A 1 117 ? -9.423 7.154 -3.531 1.00 90.69 117 PHE A C 1
ATOM 932 O O . PHE A 1 117 ? -8.305 6.949 -4.004 1.00 90.69 117 PHE A O 1
ATOM 939 N N . CYS A 1 118 ? -9.818 8.362 -3.147 1.00 90.38 118 CYS A N 1
ATOM 940 C CA . CYS A 1 118 ? -8.913 9.493 -3.013 1.00 90.38 118 CYS A CA 1
ATOM 941 C C . CYS A 1 118 ? -8.857 9.885 -1.538 1.00 90.38 118 CYS A C 1
ATOM 943 O O . CYS A 1 118 ? -9.899 10.009 -0.896 1.00 90.38 118 CYS A O 1
ATOM 945 N N . ALA A 1 119 ? -7.660 10.132 -1.012 1.00 78.75 119 ALA A N 1
ATOM 946 C CA . ALA A 1 119 ? -7.477 10.674 0.333 1.00 78.75 119 ALA A CA 1
ATOM 947 C C . ALA A 1 119 ? -7.766 12.189 0.336 1.00 78.75 119 ALA A C 1
ATOM 949 O O . ALA A 1 119 ? -6.855 12.998 0.490 1.00 78.75 119 ALA A O 1
ATOM 950 N N . MET A 1 120 ? -9.010 12.575 0.049 1.00 74.31 120 MET A N 1
ATOM 951 C CA . MET A 1 120 ? -9.449 13.975 0.066 1.00 74.31 120 MET A CA 1
ATOM 952 C C . MET A 1 120 ? -9.615 14.467 1.508 1.00 74.31 120 MET A C 1
ATOM 954 O O . MET A 1 120 ? -9.832 13.657 2.409 1.00 74.31 120 MET A O 1
ATOM 958 N N . ASP A 1 121 ? -9.501 15.783 1.708 1.00 53.72 121 ASP A N 1
ATOM 959 C CA . ASP A 1 121 ? -9.785 16.434 2.990 1.00 53.72 121 ASP A CA 1
ATOM 960 C C . ASP A 1 121 ? -11.164 16.047 3.534 1.00 53.72 121 ASP A C 1
ATOM 962 O O . ASP A 1 121 ? -12.097 15.759 2.783 1.00 53.72 121 ASP A O 1
ATOM 966 N N . GLU A 1 122 ? -11.205 15.993 4.865 1.00 50.25 122 GLU A N 1
ATOM 967 C CA . GLU A 1 122 ? -12.317 15.689 5.764 1.00 50.25 122 GLU A CA 1
ATOM 968 C C . GLU A 1 122 ? -13.708 15.902 5.139 1.00 50.25 122 GLU A C 1
ATOM 970 O O . GLU A 1 122 ? -13.997 16.968 4.598 1.00 50.25 122 GLU A O 1
ATOM 975 N N . TYR A 1 123 ? -14.555 14.866 5.224 1.00 43.50 123 TYR A N 1
ATOM 976 C CA . TYR A 1 123 ? -15.949 14.827 4.769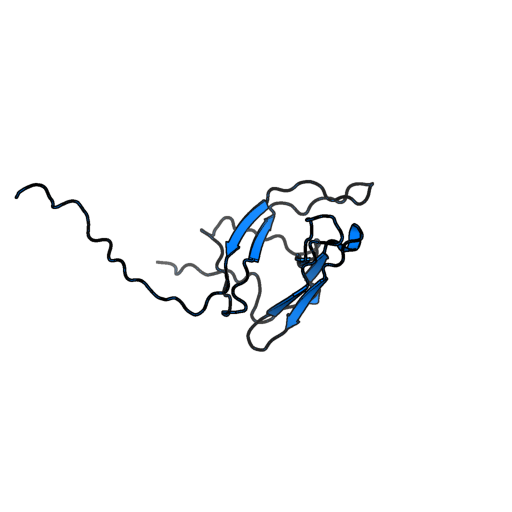 1.00 43.50 123 TYR A CA 1
ATOM 977 C C . TYR A 1 123 ? -16.625 16.211 4.757 1.00 43.50 123 TYR A C 1
ATOM 979 O O . TYR A 1 123 ? -17.052 16.710 5.799 1.00 43.50 123 TYR A O 1
ATOM 987 N N . VAL A 1 124 ? -16.840 16.787 3.570 1.00 40.06 124 VAL A N 1
ATOM 988 C CA . VAL A 1 124 ? -17.996 17.670 3.401 1.00 40.06 124 VAL A CA 1
ATOM 989 C C . VAL A 1 124 ? -19.200 16.741 3.433 1.00 40.06 124 VAL A C 1
ATOM 991 O O . VAL A 1 124 ? -19.489 16.043 2.463 1.00 40.06 124 VAL A O 1
ATOM 994 N N . VAL A 1 125 ? -19.845 16.658 4.593 1.00 37.16 125 VAL A N 1
ATOM 995 C CA . VAL A 1 125 ? -21.163 16.043 4.720 1.00 37.16 125 VAL A CA 1
ATOM 996 C C . VAL A 1 125 ? -22.110 16.918 3.908 1.00 37.16 125 VAL A C 1
ATOM 998 O O . VAL A 1 125 ? -22.555 17.958 4.388 1.00 37.16 125 VAL A O 1
ATOM 1001 N N . ASP A 1 126 ? -22.378 16.545 2.660 1.00 34.44 126 ASP A N 1
ATOM 1002 C CA . ASP A 1 126 ? -23.549 17.075 1.976 1.00 34.44 126 ASP A CA 1
ATOM 1003 C C . ASP A 1 126 ? -24.743 16.291 2.524 1.00 34.44 126 ASP A C 1
ATOM 1005 O O . ASP A 1 126 ? -24.989 15.139 2.156 1.00 34.44 126 ASP A O 1
ATOM 1009 N N . GLU A 1 127 ? -25.430 16.878 3.506 1.00 38.88 127 GLU A N 1
ATOM 1010 C CA . GLU A 1 127 ? -26.752 16.430 3.931 1.00 38.88 127 GLU A CA 1
ATOM 1011 C C . GLU A 1 127 ? -27.756 16.676 2.789 1.00 38.88 127 GLU A C 1
ATOM 1013 O O . GLU A 1 127 ? -28.696 17.464 2.919 1.00 38.88 127 GLU A O 1
ATOM 1018 N N . GLU A 1 128 ? -27.621 15.968 1.665 1.00 38.34 128 GLU A N 1
ATOM 1019 C CA . GLU A 1 128 ? -28.747 15.791 0.755 1.00 38.34 128 GLU A CA 1
ATOM 1020 C C . GLU A 1 128 ? -29.738 14.841 1.427 1.00 38.34 128 GLU A C 1
ATOM 1022 O O . GLU A 1 128 ? -29.773 13.624 1.237 1.00 38.34 128 GLU A O 1
ATOM 1027 N N . ARG A 1 129 ? -30.561 15.460 2.278 1.00 38.03 129 ARG A N 1
ATOM 1028 C CA . ARG A 1 129 ? -31.892 15.016 2.669 1.00 38.03 129 ARG A CA 1
ATOM 1029 C C . ARG A 1 129 ? -32.547 14.291 1.493 1.00 38.03 129 ARG A C 1
ATOM 1031 O O . ARG A 1 129 ? -33.064 14.920 0.569 1.00 38.03 129 ARG A O 1
ATOM 1038 N N . TRP A 1 130 ? -32.623 12.971 1.599 1.00 35.50 130 TRP A N 1
ATOM 1039 C CA . TRP A 1 130 ? -33.603 12.160 0.891 1.00 35.50 130 TRP A CA 1
ATOM 1040 C C . TRP A 1 130 ? -35.005 12.576 1.357 1.00 35.50 130 TRP A C 1
ATOM 1042 O O . TRP A 1 130 ? -35.613 11.948 2.220 1.00 35.50 130 TRP A O 1
ATOM 1052 N N . LEU A 1 131 ? -35.526 13.680 0.820 1.00 35.56 131 LEU A N 1
ATOM 1053 C CA . LEU A 1 131 ? -36.956 13.937 0.855 1.00 35.56 131 LEU A CA 1
ATOM 1054 C C . LEU A 1 131 ? -37.597 13.049 -0.207 1.00 35.56 131 LEU A C 1
ATOM 1056 O O . LEU A 1 131 ? -37.411 13.254 -1.408 1.00 35.56 131 LEU A O 1
ATOM 1060 N N . ASN A 1 132 ? -38.339 12.054 0.280 1.00 37.88 132 ASN A N 1
ATOM 1061 C CA . ASN A 1 132 ? -39.268 11.216 -0.466 1.00 37.88 132 ASN A CA 1
ATOM 1062 C C . ASN A 1 132 ? -39.948 12.001 -1.591 1.00 37.88 132 ASN A C 1
ATOM 1064 O O . ASN A 1 132 ? -40.798 12.862 -1.358 1.00 37.88 132 ASN A O 1
ATOM 1068 N N . ARG A 1 133 ? -39.613 11.664 -2.837 1.00 39.56 133 ARG A N 1
ATOM 1069 C CA . ARG A 1 133 ? -40.310 12.163 -4.024 1.00 39.56 133 ARG A CA 1
ATOM 1070 C C . ARG A 1 133 ? -41.561 11.313 -4.291 1.00 39.56 133 ARG A C 1
ATOM 1072 O O . ARG A 1 133 ? -41.724 10.788 -5.385 1.00 39.56 133 ARG A O 1
ATOM 1079 N N . GLU A 1 134 ? -42.438 11.195 -3.292 1.00 41.50 134 GLU A N 1
ATOM 1080 C CA . GLU A 1 134 ? -43.776 10.592 -3.438 1.00 41.50 134 GLU A CA 1
ATOM 1081 C C . GLU A 1 134 ? -44.940 11.594 -3.310 1.00 41.50 134 GLU A C 1
ATOM 1083 O O . GLU A 1 134 ? -46.087 11.209 -3.494 1.00 41.50 134 GLU A O 1
ATOM 1088 N N . GLU A 1 135 ? -44.693 12.899 -3.144 1.00 47.25 135 GLU A N 1
ATOM 1089 C CA . GLU A 1 135 ? -45.774 13.906 -3.096 1.00 47.25 135 GLU A CA 1
ATOM 1090 C C . GLU A 1 135 ? -45.622 15.037 -4.123 1.00 47.25 135 GLU A C 1
ATOM 1092 O O . GLU A 1 135 ? -45.594 16.221 -3.796 1.00 47.25 135 GLU A O 1
ATOM 1097 N N . ARG A 1 136 ? -45.579 14.688 -5.414 1.00 44.44 136 ARG A N 1
ATOM 1098 C CA . ARG A 1 136 ? -46.054 15.596 -6.479 1.00 44.44 136 ARG A CA 1
ATOM 1099 C C . ARG A 1 136 ? -46.932 14.859 -7.487 1.00 44.44 136 ARG A C 1
ATOM 1101 O O . ARG A 1 136 ? -46.665 14.824 -8.684 1.00 44.44 136 ARG A O 1
ATOM 1108 N N . ARG A 1 137 ? -48.025 14.294 -6.980 1.00 45.53 137 ARG A N 1
ATOM 1109 C CA . ARG A 1 137 ? -49.319 14.371 -7.663 1.00 45.53 137 ARG A CA 1
ATOM 1110 C C . ARG A 1 137 ? -50.185 15.324 -6.845 1.00 45.53 137 ARG A C 1
ATOM 1112 O O . ARG A 1 137 ? -50.198 15.203 -5.628 1.00 45.53 137 ARG A O 1
ATOM 1119 N N . LEU A 1 138 ? -50.929 16.173 -7.555 1.00 41.47 138 LEU A N 1
ATOM 1120 C CA . LEU A 1 138 ? -51.869 17.210 -7.101 1.00 41.47 138 LEU A CA 1
ATOM 1121 C C . LEU A 1 138 ? -51.256 18.619 -7.042 1.00 41.47 138 LEU A C 1
ATOM 1123 O O . LEU A 1 138 ? -50.502 18.962 -6.136 1.00 41.47 138 LEU A O 1
ATOM 1127 N N . GLY A 1 139 ? -51.611 19.409 -8.0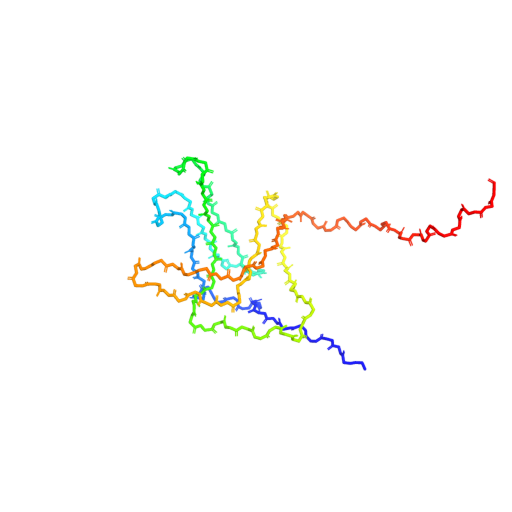58 1.00 40.22 139 GLY A N 1
ATOM 1128 C CA . GLY A 1 139 ? -51.219 20.796 -8.285 1.00 40.22 139 GLY A CA 1
ATOM 1129 C C . GLY A 1 139 ? -51.281 21.110 -9.767 1.00 40.22 139 GLY A C 1
ATOM 1130 O O . GLY A 1 139 ? -50.191 21.148 -10.374 1.00 40.22 139 GLY A O 1
#

Sequence (139 aa):
METPTNKTIFGPDWDLSRWTSSDDRVRGGSSVSNLELTTKGVLFHGNLDIETLGGAGFASQRTIKNEQVWDLSGHDGVELRIVPSDRKRYTFSITDEIPHRRPDAREQSALVWEYDFCAMDEYVVDEERWLNREERRLG

InterPro domains:
  IPR008979 Galactose-binding-like domain superfamily [SSF49785] (14-95)
  IPR013857 NADH:ubiquinone oxidoreductase intermediate-associated protein 30 [PF08547] (13-119)
  IPR039131 Complex I intermediate-associated protein 30, mitochondrial [PTHR13194] (15-118)

Radius of gyration: 20.13 Å; chains: 1; bounding box: 65×44×43 Å

pLDDT: mean 79.18, std 18.53, range [34.44, 97.19]

Secondary struc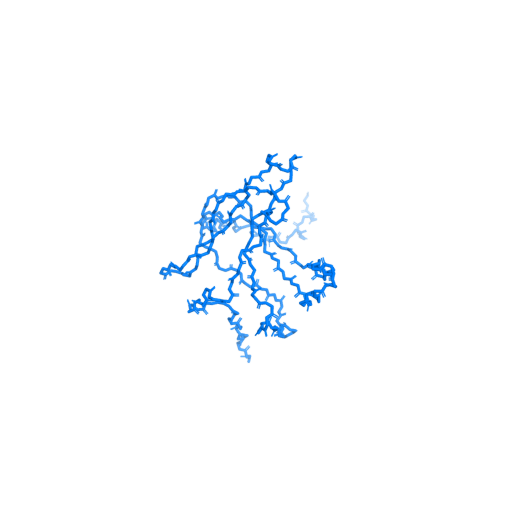ture (DSSP, 8-state):
-PPP----SS-SS--GGGEEE--GGGGT---EEEEEEETTEEEEEEE---TTTTS-----EEE-TTS-----TT-S---------S--EEEEEEESS-PPBPTTSPBPP--EEEEEEE--SS----------TT--S--

Organism: Penicillium nalgiovense (NCBI:txid60175)

Foldseek 3Di:
DDDPDDDDQADPDHDCVFKDKDWCVVVVDDWEWDWDDDPRHIDIDTDWDLPRVPRDIDIDMDTDLDDDDDDPVPDPDDDDDAAADDQDKDKDKDWNDDFDQDPVRDGDDTDIDIDIDTSHPDDPPPPPPPPDPPPPDDD